Protein AF-A0A539DLA6-F1 (afdb_monomer_lite)

Radius of gyration: 11.93 Å; chains: 1; bounding box: 38×17×29 Å

Sequence (61 aa):
GFADARLADLSEEDVTAFEGLLEALDQDVYDWVVGRTPPPPIHDTPLLSAIRNFQGKPADA

Structure (mmCIF, N/CA/C/O backbone):
data_AF-A0A539DLA6-F1
#
_entry.id   AF-A0A539DLA6-F1
#
loop_
_atom_site.group_PDB
_atom_site.id
_atom_site.type_symbol
_atom_site.label_atom_id
_atom_site.label_alt_id
_atom_site.label_comp_id
_atom_site.label_asym_id
_atom_site.label_entity_id
_atom_site.label_seq_id
_atom_site.pdbx_PDB_ins_code
_atom_site.Cartn_x
_atom_site.Cartn_y
_atom_site.Cartn_z
_atom_site.occupancy
_atom_site.B_iso_or_equiv
_atom_site.auth_seq_id
_atom_site.auth_comp_id
_atom_site.auth_asym_id
_atom_site.auth_atom_id
_atom_site.pdbx_PDB_model_num
ATOM 1 N N . GLY A 1 1 ? -13.698 1.649 5.078 1.00 60.06 1 GLY A N 1
ATOM 2 C CA . GLY A 1 1 ? -12.803 1.148 4.006 1.00 60.06 1 GLY A CA 1
ATOM 3 C C . GLY A 1 1 ? -11.944 -0.001 4.513 1.00 60.06 1 GLY A C 1
ATOM 4 O O . GLY A 1 1 ? -12.143 -0.417 5.645 1.00 60.06 1 GLY A O 1
ATOM 5 N N . PHE A 1 2 ? -11.011 -0.528 3.704 1.00 65.06 2 PHE A N 1
ATOM 6 C CA . PHE A 1 2 ? -10.040 -1.557 4.144 1.00 65.06 2 PHE A CA 1
ATOM 7 C C . PHE A 1 2 ? -9.302 -1.115 5.413 1.00 65.06 2 PHE A C 1
ATOM 9 O O . PHE A 1 2 ? -9.245 -1.866 6.380 1.00 65.06 2 PHE A O 1
ATOM 16 N N . ALA A 1 3 ? -8.854 0.144 5.414 1.00 63.19 3 ALA A N 1
ATOM 17 C CA . ALA A 1 3 ? -8.260 0.839 6.547 1.00 63.19 3 ALA A CA 1
ATOM 18 C C . ALA A 1 3 ? -9.126 0.710 7.815 1.00 63.19 3 ALA A C 1
ATOM 20 O O . ALA A 1 3 ? -8.712 0.043 8.752 1.00 63.19 3 ALA A O 1
ATOM 21 N N . ASP A 1 4 ? -10.362 1.218 7.825 1.00 61.53 4 ASP A N 1
ATOM 22 C CA . ASP A 1 4 ? -11.241 1.143 9.013 1.00 61.53 4 ASP A CA 1
ATOM 23 C C . ASP A 1 4 ? -11.517 -0.286 9.513 1.00 61.53 4 ASP 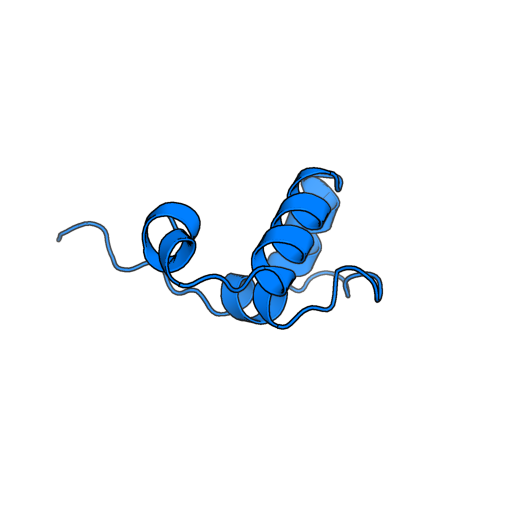A C 1
ATOM 25 O O . ASP A 1 4 ? -11.810 -0.483 10.688 1.00 61.53 4 ASP A O 1
ATOM 29 N N . ALA A 1 5 ? -11.464 -1.285 8.625 1.00 65.94 5 ALA A N 1
ATOM 30 C CA . ALA A 1 5 ? -11.794 -2.671 8.949 1.00 65.94 5 ALA A CA 1
ATOM 31 C C . ALA A 1 5 ? -10.592 -3.519 9.395 1.00 65.94 5 ALA A C 1
ATOM 33 O O . ALA A 1 5 ? -10.808 -4.609 9.917 1.00 65.94 5 ALA A O 1
ATOM 34 N N . ARG A 1 6 ? -9.354 -3.084 9.120 1.00 70.12 6 ARG A N 1
ATOM 35 C CA . ARG A 1 6 ? -8.137 -3.890 9.329 1.00 70.12 6 ARG A CA 1
ATOM 36 C C . ARG A 1 6 ? -6.976 -3.141 9.980 1.00 70.12 6 ARG A C 1
ATOM 38 O O . ARG A 1 6 ? -6.053 -3.808 10.422 1.00 70.12 6 ARG A O 1
ATOM 45 N N . LEU A 1 7 ? -7.021 -1.806 10.096 1.00 67.12 7 LEU A N 1
ATOM 46 C CA . LEU A 1 7 ? -5.938 -1.003 10.693 1.00 67.12 7 LEU A CA 1
ATOM 47 C C . LEU A 1 7 ? -5.568 -1.445 12.110 1.00 67.12 7 LEU A C 1
ATOM 49 O O . LEU A 1 7 ? -4.396 -1.411 12.458 1.00 67.12 7 LEU A O 1
ATOM 53 N N . ALA A 1 8 ? -6.549 -1.864 12.913 1.00 65.31 8 ALA A N 1
ATOM 54 C CA . ALA A 1 8 ? -6.314 -2.284 14.293 1.00 65.31 8 ALA A CA 1
ATOM 55 C C . ALA A 1 8 ? -5.528 -3.604 14.412 1.00 65.31 8 ALA A C 1
ATOM 57 O O . ALA A 1 8 ? -4.952 -3.860 15.465 1.00 65.31 8 ALA A O 1
ATOM 58 N N . ASP A 1 9 ? -5.492 -4.406 13.343 1.00 70.81 9 ASP A N 1
ATOM 59 C CA . ASP A 1 9 ? -4.858 -5.728 13.312 1.00 70.81 9 ASP A CA 1
ATOM 60 C C . ASP A 1 9 ? -3.561 -5.742 12.482 1.00 70.81 9 ASP A C 1
ATOM 62 O O . ASP A 1 9 ? -2.974 -6.805 12.277 1.00 70.81 9 ASP A O 1
ATOM 66 N N . LEU A 1 10 ? -3.117 -4.586 11.971 1.00 77.06 10 LEU A N 1
ATOM 67 C CA . LEU A 1 10 ? -1.870 -4.493 11.213 1.00 77.06 10 LEU A CA 1
ATOM 68 C C . LEU A 1 10 ? -0.669 -4.635 12.151 1.00 77.06 10 LEU A C 1
ATOM 70 O O . LEU A 1 10 ? -0.590 -3.977 13.190 1.00 77.06 10 LEU A O 1
ATOM 74 N N . SER A 1 11 ? 0.285 -5.481 11.765 1.00 84.25 11 SER A N 1
ATOM 75 C CA . SER A 1 11 ? 1.598 -5.521 12.412 1.00 84.25 11 SER A CA 1
ATOM 76 C C . SER A 1 11 ? 2.393 -4.242 12.112 1.00 84.25 11 SER A C 1
ATOM 78 O O . SER A 1 11 ? 2.069 -3.515 11.175 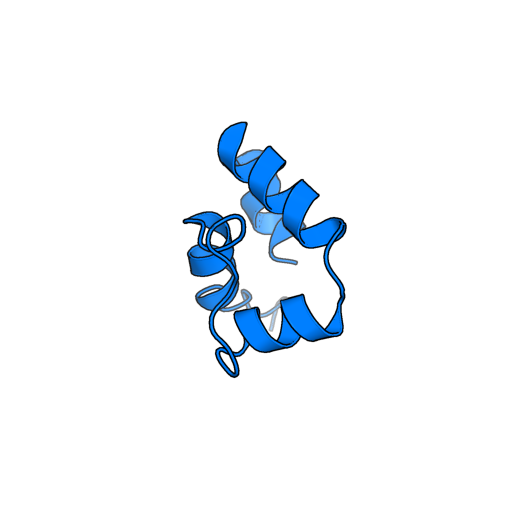1.00 84.25 11 SER A O 1
ATOM 80 N N . GLU A 1 12 ? 3.462 -3.967 12.866 1.00 86.25 12 GLU A N 1
ATOM 81 C CA . GLU A 1 12 ? 4.355 -2.831 12.564 1.00 86.25 12 GLU A CA 1
ATOM 82 C C . GLU A 1 12 ? 4.902 -2.900 11.126 1.00 86.25 12 GLU A C 1
ATOM 84 O O . GLU A 1 12 ? 4.957 -1.886 10.435 1.00 86.25 12 GLU A O 1
ATOM 89 N N . GLU A 1 13 ? 5.219 -4.104 10.642 1.00 87.69 13 GLU A N 1
ATOM 90 C CA . GLU A 1 13 ? 5.684 -4.339 9.270 1.00 87.69 13 GLU A CA 1
ATOM 91 C C . GLU A 1 13 ? 4.601 -4.021 8.230 1.00 87.69 13 GLU A C 1
ATOM 93 O O . GLU A 1 13 ? 4.891 -3.418 7.194 1.00 87.69 13 GLU A O 1
ATOM 98 N N . ASP A 1 14 ? 3.341 -4.365 8.513 1.00 87.50 14 ASP A N 1
ATOM 99 C CA . ASP A 1 14 ? 2.221 -3.999 7.646 1.00 87.50 14 ASP A CA 1
ATOM 100 C C . ASP A 1 14 ? 1.969 -2.487 7.664 1.00 87.50 14 ASP A C 1
ATOM 102 O O . ASP A 1 14 ? 1.671 -1.907 6.623 1.00 87.50 14 ASP A O 1
ATOM 106 N N . VAL A 1 15 ? 2.114 -1.820 8.812 1.00 89.31 15 VAL A N 1
ATOM 107 C CA . VAL A 1 15 ? 1.990 -0.356 8.891 1.00 89.31 15 VAL A CA 1
ATOM 108 C C . VAL A 1 15 ? 3.063 0.315 8.034 1.00 89.31 15 VAL A C 1
ATOM 110 O O . VAL A 1 15 ? 2.724 1.161 7.210 1.00 89.31 15 VAL A O 1
ATOM 113 N N . THR A 1 16 ? 4.323 -0.119 8.124 1.00 91.81 16 THR A N 1
ATOM 114 C CA . THR A 1 16 ? 5.399 0.386 7.255 1.00 91.81 16 THR A CA 1
ATOM 115 C C . THR A 1 16 ? 5.114 0.121 5.774 1.00 91.81 16 THR A C 1
ATOM 117 O O . THR A 1 16 ? 5.323 0.994 4.930 1.00 91.81 16 THR A O 1
ATOM 120 N N . ALA A 1 17 ? 4.599 -1.063 5.429 1.00 91.56 17 ALA A N 1
ATOM 121 C CA . ALA A 1 17 ? 4.207 -1.367 4.055 1.00 91.56 17 ALA A CA 1
ATOM 122 C C . ALA A 1 17 ? 3.066 -0.459 3.565 1.00 91.56 17 ALA A C 1
ATOM 124 O O . ALA A 1 17 ? 3.057 -0.051 2.403 1.00 91.56 17 ALA A O 1
ATOM 125 N N . PHE A 1 18 ? 2.115 -0.132 4.442 1.00 90.62 18 PHE A N 1
ATOM 126 C CA . PHE A 1 18 ? 1.013 0.771 4.133 1.00 90.62 18 PHE A CA 1
ATOM 127 C C . PHE A 1 18 ? 1.502 2.203 3.914 1.00 90.62 18 PHE A C 1
ATOM 129 O O . PHE A 1 18 ? 1.124 2.823 2.925 1.00 90.62 18 PHE A O 1
ATOM 136 N N . GLU A 1 19 ? 2.378 2.707 4.783 1.00 92.50 19 GLU A N 1
ATOM 137 C CA . GLU A 1 19 ? 3.013 4.022 4.634 1.00 92.50 19 GLU A CA 1
ATOM 138 C C . GLU A 1 19 ? 3.763 4.127 3.302 1.00 92.50 19 GLU A C 1
ATOM 140 O O . GLU A 1 19 ? 3.545 5.075 2.551 1.00 92.50 19 GLU A O 1
ATOM 145 N N . GLY A 1 20 ? 4.541 3.104 2.935 1.00 93.81 20 GLY A N 1
ATOM 146 C CA . GLY A 1 20 ? 5.219 3.065 1.638 1.00 93.81 20 GLY A CA 1
ATOM 147 C C . GLY A 1 20 ? 4.259 3.104 0.442 1.00 93.81 20 GLY A C 1
ATOM 148 O O . GLY A 1 20 ? 4.574 3.713 -0.578 1.00 93.81 20 GLY A O 1
ATOM 149 N N . LEU A 1 21 ? 3.073 2.493 0.546 1.00 92.25 21 LEU A N 1
ATOM 150 C CA . LEU A 1 21 ? 2.041 2.600 -0.494 1.00 92.25 21 LEU A CA 1
ATOM 151 C C . LEU A 1 21 ? 1.438 4.010 -0.571 1.00 92.25 21 LEU A C 1
ATOM 153 O O . LEU A 1 21 ? 1.109 4.448 -1.667 1.00 92.25 21 LEU A O 1
ATOM 157 N N . LEU A 1 22 ? 1.304 4.719 0.555 1.00 91.56 22 LEU A N 1
ATOM 158 C CA . LEU A 1 22 ? 0.805 6.101 0.586 1.00 91.56 22 LEU A CA 1
ATOM 159 C C . LEU A 1 22 ? 1.795 7.111 -0.016 1.00 91.56 22 LEU A C 1
ATOM 161 O O . LEU A 1 22 ? 1.380 8.182 -0.453 1.00 91.56 22 LEU A O 1
ATOM 165 N N . GLU A 1 23 ? 3.088 6.788 -0.034 1.00 95.00 23 GLU A N 1
ATOM 166 C CA . GLU A 1 23 ? 4.131 7.611 -0.662 1.00 95.00 23 GLU A CA 1
ATOM 167 C C . GLU A 1 23 ? 4.278 7.360 -2.174 1.00 95.00 23 GLU A C 1
ATOM 169 O O . GLU A 1 23 ? 4.863 8.180 -2.888 1.00 95.00 23 GLU A O 1
ATOM 174 N N . ALA A 1 24 ? 3.759 6.236 -2.676 1.00 94.81 24 ALA A N 1
ATOM 175 C CA . ALA A 1 24 ? 3.783 5.896 -4.094 1.00 94.81 24 ALA A CA 1
ATOM 176 C C . ALA A 1 24 ? 2.750 6.707 -4.901 1.00 94.81 24 ALA A C 1
ATOM 178 O O . ALA A 1 24 ? 1.804 7.280 -4.365 1.00 94.81 24 ALA A O 1
ATOM 179 N N . LEU A 1 25 ? 2.919 6.760 -6.227 1.00 96.06 25 LEU A N 1
ATOM 180 C CA . LEU A 1 25 ? 1.963 7.445 -7.098 1.00 96.06 25 LEU A CA 1
ATOM 181 C C . LEU A 1 25 ? 0.625 6.699 -7.122 1.00 96.06 25 LEU A C 1
ATOM 183 O O . LEU A 1 25 ? 0.589 5.502 -7.402 1.00 96.06 25 LEU A O 1
ATOM 187 N N . ASP A 1 26 ? -0.479 7.431 -6.950 1.00 93.06 26 ASP A N 1
ATOM 188 C CA . ASP A 1 26 ? -1.839 6.868 -6.943 1.00 93.06 26 ASP A CA 1
ATOM 189 C C . ASP A 1 26 ? -2.129 5.974 -8.160 1.00 93.06 26 ASP A C 1
ATOM 191 O O . ASP A 1 26 ? -2.773 4.933 -8.038 1.00 93.06 26 ASP A O 1
ATOM 195 N N . GLN A 1 27 ? -1.643 6.370 -9.342 1.00 94.94 27 GLN A N 1
ATOM 196 C CA . GLN A 1 27 ? -1.822 5.612 -10.582 1.00 94.94 27 GLN A CA 1
ATOM 197 C C . GLN A 1 27 ? -1.105 4.257 -10.534 1.00 94.94 27 GLN A C 1
ATOM 199 O O . GLN A 1 27 ? -1.682 3.250 -10.944 1.00 94.94 27 GLN A O 1
ATOM 204 N N . ASP A 1 28 ? 0.118 4.227 -10.005 1.00 96.00 28 ASP A N 1
ATOM 205 C CA . ASP A 1 28 ? 0.903 3.001 -9.884 1.00 96.00 28 ASP A CA 1
ATOM 206 C C . ASP A 1 28 ? 0.268 2.069 -8.848 1.00 96.00 28 ASP A C 1
ATOM 208 O O . ASP A 1 28 ? 0.017 0.898 -9.136 1.00 96.00 28 ASP A O 1
ATOM 212 N N . VAL A 1 29 ? -0.095 2.610 -7.678 1.00 93.94 29 VAL A N 1
ATOM 213 C CA . VAL A 1 29 ? -0.802 1.867 -6.623 1.00 93.94 29 VAL A CA 1
ATOM 214 C C . VAL A 1 29 ? -2.096 1.270 -7.163 1.00 93.94 29 VAL A C 1
ATOM 216 O O . VAL A 1 29 ? -2.373 0.088 -6.947 1.00 93.94 29 VAL A O 1
ATOM 219 N N . TYR A 1 30 ? -2.877 2.055 -7.909 1.00 93.12 30 TYR A N 1
ATOM 220 C CA . TYR A 1 30 ? -4.096 1.575 -8.545 1.00 93.12 30 TYR A CA 1
ATOM 221 C C . TYR A 1 30 ? -3.812 0.416 -9.503 1.00 93.12 30 TYR A C 1
ATOM 223 O O . TYR A 1 30 ? -4.461 -0.627 -9.396 1.00 93.12 30 TYR A O 1
ATOM 231 N N . ASP A 1 31 ? -2.836 0.561 -10.403 1.00 95.62 31 ASP A N 1
ATOM 232 C CA . ASP A 1 31 ? -2.495 -0.470 -11.383 1.00 95.62 31 ASP A CA 1
ATOM 233 C C . ASP A 1 31 ? -2.013 -1.772 -10.717 1.00 95.62 31 ASP A C 1
ATOM 235 O O . ASP A 1 31 ? -2.376 -2.857 -11.184 1.00 95.62 31 ASP A O 1
ATOM 239 N N . TRP A 1 32 ? -1.301 -1.699 -9.587 1.00 95.12 32 TRP A N 1
ATOM 240 C CA . TRP A 1 32 ? -0.921 -2.879 -8.799 1.00 95.12 32 TRP A CA 1
ATOM 241 C C . TRP A 1 32 ? -2.127 -3.538 -8.127 1.00 95.12 32 TRP A C 1
ATOM 243 O O . TRP A 1 32 ? -2.278 -4.764 -8.166 1.00 95.12 32 TRP A O 1
ATOM 253 N N . VAL A 1 33 ? -3.018 -2.735 -7.536 1.00 91.62 33 VAL A N 1
ATOM 254 C CA . VAL A 1 33 ? -4.218 -3.229 -6.847 1.00 91.62 33 VAL A CA 1
ATOM 255 C C . VAL A 1 33 ? -5.162 -3.934 -7.823 1.00 91.62 33 VAL A C 1
ATOM 257 O O . VAL A 1 33 ? -5.665 -5.016 -7.521 1.00 91.62 33 VAL A O 1
ATOM 260 N N . VAL A 1 34 ? -5.367 -3.390 -9.026 1.00 93.12 34 VAL A N 1
ATOM 261 C CA . VAL A 1 34 ? -6.196 -4.051 -10.051 1.00 93.12 34 VAL A CA 1
ATOM 262 C C . VAL A 1 34 ? -5.445 -5.125 -10.850 1.00 93.12 34 VAL A C 1
ATOM 264 O O . VAL A 1 34 ? -6.037 -5.774 -11.711 1.00 93.12 34 VAL A O 1
ATOM 267 N N . GLY A 1 35 ? -4.154 -5.339 -10.571 1.00 92.12 35 GLY A N 1
ATOM 268 C CA . GLY A 1 35 ? -3.328 -6.365 -11.212 1.00 92.12 35 GLY A CA 1
ATOM 269 C C . GLY A 1 35 ? -2.988 -6.085 -12.679 1.00 92.12 35 GLY A C 1
ATOM 270 O O . GLY A 1 35 ? -2.754 -7.025 -13.435 1.00 92.12 35 GLY A O 1
ATOM 271 N N . ARG A 1 36 ? -2.977 -4.815 -13.097 1.00 94.44 36 ARG A N 1
ATOM 272 C CA . ARG A 1 36 ? -2.559 -4.396 -14.447 1.00 94.44 36 ARG A CA 1
ATOM 273 C C . ARG A 1 36 ? -1.052 -4.498 -14.637 1.00 94.44 36 ARG A C 1
ATOM 275 O O . ARG A 1 36 ? -0.603 -4.852 -15.724 1.00 94.44 36 ARG A O 1
ATOM 282 N N . THR A 1 37 ? -0.284 -4.199 -13.593 1.00 94.81 37 THR A N 1
ATOM 283 C CA . THR A 1 37 ? 1.181 -4.276 -13.588 1.00 94.81 37 THR A CA 1
ATOM 284 C C . THR A 1 37 ? 1.676 -4.894 -12.277 1.00 94.81 37 THR A C 1
ATOM 286 O O . THR A 1 37 ? 0.993 -4.796 -11.253 1.00 94.81 37 THR A O 1
ATOM 289 N N . PRO A 1 38 ? 2.838 -5.573 -12.281 1.00 93.81 38 PRO A N 1
ATOM 290 C CA . PRO A 1 38 ? 3.430 -6.072 -11.048 1.00 93.81 38 PRO A CA 1
ATOM 291 C C . PRO A 1 38 ? 4.005 -4.912 -10.212 1.00 93.81 38 PRO A C 1
ATOM 293 O O . PRO A 1 38 ? 4.640 -4.019 -10.784 1.00 93.81 38 PRO A O 1
ATOM 296 N N . PRO A 1 39 ? 3.829 -4.922 -8.878 1.00 94.69 39 PRO A N 1
ATOM 297 C CA . PRO A 1 39 ? 4.464 -3.950 -7.996 1.00 94.69 39 PRO A CA 1
ATOM 298 C C . PRO A 1 39 ? 5.990 -4.155 -7.944 1.00 94.69 39 PRO A C 1
ATOM 300 O O . PRO A 1 39 ? 6.475 -5.278 -8.115 1.00 94.69 39 PRO A O 1
ATOM 303 N N . PRO A 1 40 ? 6.777 -3.099 -7.672 1.00 95.69 40 PRO A N 1
ATOM 304 C CA . PRO A 1 40 ? 8.186 -3.236 -7.316 1.00 95.69 40 PRO A CA 1
ATOM 305 C C . PRO A 1 40 ? 8.372 -4.101 -6.055 1.00 95.69 40 PRO A C 1
ATOM 307 O O . PRO A 1 40 ? 7.483 -4.114 -5.204 1.00 95.69 40 PRO A O 1
ATOM 310 N N . PRO A 1 41 ? 9.543 -4.738 -5.847 1.00 94.44 41 PRO A N 1
ATOM 311 C CA . PRO A 1 41 ? 9.768 -5.639 -4.708 1.00 94.44 41 PRO A CA 1
ATOM 312 C C . PRO A 1 41 ? 9.506 -5.027 -3.325 1.00 94.44 41 PRO A C 1
ATOM 314 O O . PRO A 1 41 ? 9.117 -5.739 -2.410 1.00 94.44 41 PRO A O 1
ATOM 317 N N . ILE A 1 42 ? 9.692 -3.712 -3.167 1.00 92.62 42 ILE A N 1
ATOM 318 C CA . ILE A 1 42 ? 9.415 -3.000 -1.907 1.00 92.62 42 ILE A CA 1
ATOM 319 C C . ILE A 1 42 ? 7.912 -2.900 -1.590 1.00 92.62 42 ILE A C 1
ATOM 321 O O . ILE A 1 42 ? 7.538 -2.762 -0.430 1.00 92.62 42 ILE A O 1
ATOM 325 N N . HIS A 1 43 ? 7.052 -2.997 -2.607 1.00 95.06 43 HIS A N 1
ATOM 326 C CA . HIS A 1 43 ? 5.595 -2.955 -2.470 1.00 95.06 43 HIS A CA 1
ATOM 327 C C . HIS A 1 43 ? 4.940 -4.331 -2.656 1.00 95.06 43 HIS A C 1
ATOM 329 O O . HIS A 1 43 ? 3.747 -4.464 -2.391 1.00 95.06 43 HIS A O 1
ATOM 335 N N . ASP A 1 44 ? 5.691 -5.362 -3.062 1.00 93.94 44 ASP A N 1
ATOM 336 C CA . ASP A 1 44 ? 5.214 -6.749 -3.147 1.00 93.94 44 ASP A CA 1
ATOM 337 C C . ASP A 1 44 ? 5.134 -7.390 -1.752 1.00 93.94 44 ASP A C 1
ATOM 339 O O . ASP A 1 44 ? 5.927 -8.248 -1.364 1.00 93.94 44 ASP A O 1
ATOM 343 N N . THR A 1 45 ? 4.194 -6.890 -0.953 1.00 93.06 45 THR A N 1
ATOM 344 C CA . THR A 1 45 ? 4.033 -7.245 0.457 1.00 93.06 45 THR A CA 1
ATOM 345 C C . THR A 1 45 ? 2.767 -8.076 0.693 1.00 93.06 45 THR A C 1
ATOM 347 O O . THR A 1 45 ? 1.805 -8.019 -0.092 1.00 93.06 45 THR A O 1
ATOM 350 N N . PRO A 1 46 ? 2.705 -8.832 1.808 1.00 90.44 46 PRO A N 1
ATOM 351 C CA . PRO A 1 46 ? 1.479 -9.509 2.229 1.00 90.44 46 PRO A CA 1
ATOM 352 C C . PRO A 1 46 ? 0.287 -8.550 2.348 1.00 90.44 46 PRO A C 1
ATOM 354 O O . PRO A 1 46 ? -0.832 -8.911 1.977 1.00 90.44 46 PRO A O 1
ATOM 357 N N . LEU A 1 47 ? 0.533 -7.306 2.774 1.00 90.25 47 LEU A N 1
ATOM 358 C CA . LEU A 1 47 ? -0.475 -6.256 2.836 1.00 90.25 47 LEU A CA 1
ATOM 359 C C . LEU A 1 47 ? -1.067 -5.930 1.460 1.00 90.25 47 LEU A C 1
ATOM 361 O O . LEU A 1 47 ? -2.290 -5.913 1.319 1.00 90.25 47 LEU A O 1
ATOM 365 N N . LEU A 1 48 ? -0.240 -5.695 0.435 1.00 91.38 48 LEU A N 1
ATOM 366 C CA . LEU A 1 48 ? -0.748 -5.403 -0.910 1.00 91.38 48 LEU A CA 1
ATOM 367 C C . LEU A 1 48 ? -1.582 -6.576 -1.443 1.00 91.38 48 LEU A C 1
ATOM 369 O O . LEU A 1 48 ? -2.653 -6.378 -2.018 1.00 91.38 48 LEU A O 1
ATOM 373 N N . SER A 1 49 ? -1.150 -7.809 -1.176 1.00 90.62 49 SER A N 1
ATOM 374 C CA . SER A 1 49 ? -1.937 -9.007 -1.486 1.00 90.62 49 SER A CA 1
ATOM 375 C C . SER A 1 49 ? -3.281 -9.040 -0.742 1.00 90.62 49 SER A C 1
ATOM 377 O O . SER A 1 49 ? -4.299 -9.423 -1.323 1.00 90.62 49 SER A O 1
ATOM 379 N N . ALA A 1 50 ? -3.324 -8.607 0.520 1.00 87.88 50 ALA A N 1
ATOM 380 C CA . ALA A 1 50 ? -4.558 -8.505 1.296 1.00 87.88 50 ALA A CA 1
ATOM 381 C C . ALA A 1 50 ? -5.499 -7.411 0.763 1.00 87.88 50 ALA A C 1
ATOM 383 O O . ALA A 1 50 ? -6.708 -7.637 0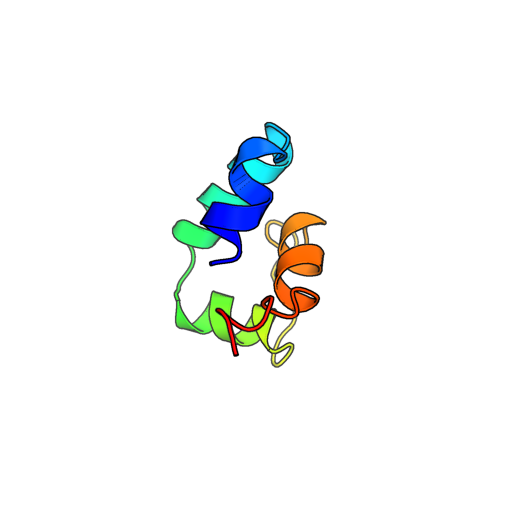.703 1.00 87.88 50 ALA A O 1
ATOM 384 N N . ILE A 1 51 ? -4.960 -6.266 0.330 1.00 87.69 51 ILE A N 1
ATOM 385 C CA . ILE A 1 51 ? -5.721 -5.171 -0.292 1.00 87.69 51 ILE A CA 1
ATOM 386 C C . ILE A 1 51 ? -6.369 -5.648 -1.597 1.00 87.69 51 ILE A C 1
ATOM 388 O O . ILE A 1 51 ? -7.567 -5.453 -1.792 1.00 87.69 51 ILE A O 1
ATOM 392 N N . ARG A 1 52 ? -5.616 -6.338 -2.462 1.00 88.25 52 ARG A N 1
ATOM 393 C CA . ARG A 1 52 ? -6.121 -6.893 -3.733 1.00 88.25 52 ARG A CA 1
ATOM 39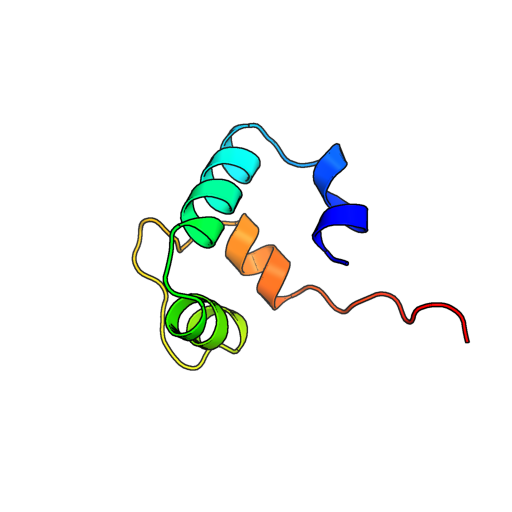4 C C . ARG A 1 52 ? -7.282 -7.865 -3.538 1.00 88.25 52 ARG A C 1
ATOM 396 O O . ARG A 1 52 ? -8.221 -7.888 -4.326 1.00 88.25 52 ARG A O 1
ATOM 403 N N . ASN A 1 53 ? -7.213 -8.664 -2.478 1.00 84.38 53 ASN A N 1
ATOM 404 C CA . ASN A 1 53 ? -8.223 -9.668 -2.150 1.00 84.38 53 ASN A CA 1
ATOM 405 C C . ASN A 1 53 ? -9.344 -9.128 -1.249 1.00 84.38 53 ASN A C 1
ATOM 407 O O . ASN A 1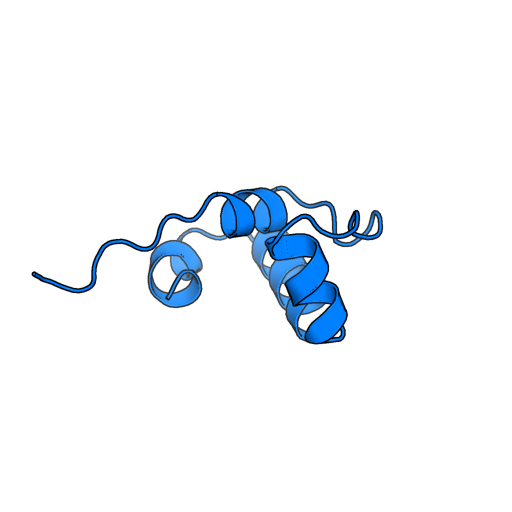 53 ? -10.246 -9.884 -0.872 1.00 84.38 53 ASN A O 1
ATOM 411 N N . PHE A 1 54 ? -9.313 -7.843 -0.883 1.00 82.19 54 PHE A N 1
ATOM 412 C CA . PHE A 1 54 ? -10.349 -7.247 -0.055 1.00 82.19 54 PHE A CA 1
ATOM 413 C C . PHE A 1 54 ? -11.634 -7.064 -0.855 1.00 82.19 54 PHE A C 1
ATOM 415 O O . PHE A 1 54 ? -11.847 -6.073 -1.550 1.00 82.19 54 PHE A O 1
ATOM 422 N N . GLN A 1 55 ? -12.543 -8.016 -0.695 1.00 63.72 55 GLN A N 1
ATOM 423 C CA . GLN A 1 55 ? -13.938 -7.802 -1.032 1.00 63.72 55 GLN A CA 1
ATOM 424 C C . GLN A 1 55 ? -14.539 -6.946 0.080 1.00 63.72 55 GLN A C 1
ATOM 426 O O . GLN A 1 55 ? -14.707 -7.411 1.209 1.00 63.72 55 GLN A O 1
ATOM 431 N N . GLY A 1 56 ? -14.786 -5.668 -0.215 1.00 59.09 56 GLY A N 1
ATOM 432 C CA . GLY A 1 56 ? -15.456 -4.773 0.720 1.00 59.09 56 GLY A CA 1
ATOM 433 C C . GLY A 1 56 ? -16.731 -5.430 1.238 1.00 59.09 56 GLY A C 1
ATOM 434 O O . GLY A 1 56 ? -17.542 -5.916 0.451 1.00 59.09 56 GLY A O 1
ATOM 435 N N . LYS A 1 57 ? -16.908 -5.475 2.563 1.00 52.94 57 LYS A N 1
ATOM 436 C CA . LYS A 1 57 ? -18.206 -5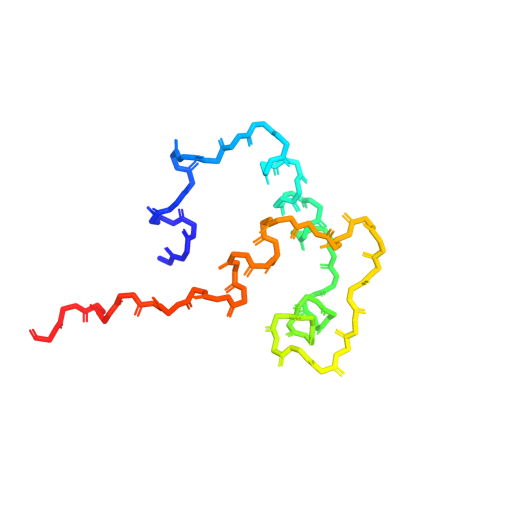.837 3.138 1.00 52.94 57 LYS A CA 1
ATOM 437 C C . LYS A 1 57 ? -19.230 -4.866 2.526 1.00 52.94 57 LYS A C 1
ATOM 439 O O . LYS A 1 57 ? -18.933 -3.666 2.533 1.00 52.94 57 LYS A O 1
ATOM 444 N N . PRO A 1 58 ? -20.367 -5.325 1.964 1.00 45.19 58 PRO A N 1
ATOM 445 C CA . PRO A 1 58 ? -21.393 -4.396 1.516 1.00 45.19 58 PRO A CA 1
ATOM 446 C C . PRO A 1 58 ? -21.747 -3.532 2.724 1.00 45.19 58 PRO A C 1
ATOM 448 O O . PRO A 1 58 ? -22.052 -4.062 3.794 1.00 45.19 58 PRO A O 1
ATOM 451 N N . ALA A 1 59 ? -21.568 -2.219 2.588 1.00 53.78 59 ALA A N 1
ATOM 452 C CA . ALA A 1 59 ? -22.035 -1.270 3.582 1.00 53.78 59 ALA A CA 1
ATOM 453 C C . ALA A 1 59 ? -23.559 -1.415 3.604 1.00 53.78 59 ALA A C 1
ATOM 455 O O . ALA A 1 59 ? -24.184 -1.062 2.613 1.00 53.78 59 ALA A O 1
ATOM 456 N N . ASP A 1 60 ? -24.070 -2.070 4.650 1.00 49.84 60 ASP A N 1
ATOM 457 C CA . ASP A 1 60 ? -25.472 -2.356 4.982 1.00 49.84 60 ASP A CA 1
ATOM 458 C C . ASP A 1 60 ? -26.488 -2.264 3.822 1.00 49.84 60 ASP A C 1
ATOM 460 O O . ASP A 1 60 ? -26.869 -1.177 3.383 1.00 49.84 60 ASP A O 1
ATOM 464 N N . ALA A 1 61 ? -26.961 -3.432 3.368 1.00 39.38 61 ALA A N 1
ATOM 465 C CA . ALA A 1 61 ? -28.186 -3.582 2.577 1.00 39.38 61 ALA A CA 1
ATOM 466 C C . ALA A 1 61 ? -29.381 -3.876 3.493 1.00 39.38 61 ALA A C 1
ATOM 468 O O . ALA A 1 61 ? -29.189 -4.658 4.456 1.00 39.38 61 ALA A O 1
#

pLDDT: mean 83.11, std 15.12, range [39.38, 96.06]

Secondary structure (DSSP, 8-state):
-HHHHHGGG--HHHHHHHHHHHHS-HHHHHHHHTTSSPPPTTT--HHHHHHHT--PPPS--

Foldseek 3Di:
DCCVVCVVPDDPVLVVLVVVLVVDDPVLLVCCLCVVDPDDPSNPDPNSVCSSPDPDDPPPD